Protein AF-A0A2V6YDY7-F1 (afdb_monomer_lite)

Sequence (60 aa):
MIGTQDLLIALALGAFFFGAKKLPELSRSLGRALVEFKKGLEDAPEPKPPAPASGKPEAK

Foldseek 3Di:
DCDPVVVVVVVVVVCVVCPPVRVVVVCVVVVVVVVVVVVCVVVPPDPDPPPPPPDDDDDD

pLDDT: mean 83.47, std 13.88, range [46.84, 96.69]

Radius of gyration: 26.19 Å; chains: 1; bounding box: 42×12×82 Å

Secondary structure (DSSP, 8-state):
---HHHHHHHHHHHHHHH-TTHHHHHHHHHHHHHHHHHHHHHSS----PPPP--------

Structure (mmCIF, N/CA/C/O backbone):
data_AF-A0A2V6YDY7-F1
#
_entry.id   AF-A0A2V6YDY7-F1
#
loop_
_atom_site.group_PDB
_atom_site.id
_atom_site.type_symbol
_atom_site.label_atom_id
_atom_site.label_alt_id
_atom_site.label_comp_id
_atom_site.label_asym_id
_atom_site.label_entity_id
_atom_site.label_seq_id
_atom_site.pdbx_PDB_ins_code
_atom_site.Cartn_x
_atom_site.Cartn_y
_atom_site.Cartn_z
_atom_site.occupancy
_atom_site.B_iso_or_equiv
_atom_site.auth_seq_id
_atom_site.auth_comp_id
_atom_site.auth_asym_id
_atom_site.auth_atom_id
_atom_site.pdbx_PDB_model_num
ATOM 1 N N . MET A 1 1 ? 23.832 -9.728 -5.326 1.00 69.19 1 MET A N 1
ATOM 2 C CA . MET A 1 1 ? 23.490 -8.497 -4.589 1.00 69.19 1 MET A CA 1
ATOM 3 C C . MET A 1 1 ? 22.215 -7.966 -5.208 1.00 69.19 1 MET A C 1
ATOM 5 O O . MET A 1 1 ? 22.309 -7.398 -6.282 1.00 69.19 1 MET A O 1
ATOM 9 N N . ILE A 1 2 ? 21.047 -8.241 -4.616 1.00 78.88 2 ILE A N 1
ATOM 10 C CA . ILE A 1 2 ? 19.799 -7.620 -5.083 1.00 78.88 2 ILE A CA 1
ATOM 11 C C . ILE A 1 2 ? 19.850 -6.175 -4.605 1.00 78.88 2 ILE A C 1
ATOM 13 O O . ILE A 1 2 ? 19.802 -5.914 -3.403 1.00 78.88 2 ILE A O 1
ATOM 17 N N . GLY A 1 3 ? 20.073 -5.263 -5.542 1.00 92.19 3 GLY A N 1
ATOM 18 C CA . GLY A 1 3 ? 20.181 -3.841 -5.254 1.00 92.19 3 GLY A CA 1
ATOM 19 C C . GLY A 1 3 ? 18.826 -3.148 -5.312 1.00 92.19 3 GLY A C 1
ATOM 20 O O . GLY A 1 3 ? 17.855 -3.670 -5.861 1.00 92.19 3 GLY A O 1
ATOM 21 N N . THR A 1 4 ? 18.778 -1.907 -4.828 1.00 95.00 4 THR A N 1
ATOM 22 C CA . THR A 1 4 ? 17.622 -1.012 -5.003 1.00 95.00 4 THR A CA 1
ATOM 23 C C . THR A 1 4 ? 17.189 -0.921 -6.471 1.00 95.00 4 THR A C 1
ATOM 25 O O . THR A 1 4 ? 16.002 -0.815 -6.763 1.00 95.00 4 THR A O 1
ATOM 28 N N . GLN A 1 5 ? 18.142 -1.018 -7.402 1.00 93.50 5 GLN A N 1
ATOM 29 C CA . GLN A 1 5 ? 17.884 -1.014 -8.839 1.00 93.50 5 GLN A CA 1
ATOM 30 C C . GLN A 1 5 ? 17.062 -2.225 -9.302 1.00 93.50 5 GLN A C 1
ATOM 32 O O . GLN A 1 5 ? 16.089 -2.044 -10.030 1.00 93.50 5 GLN A O 1
ATOM 37 N N . ASP A 1 6 ? 17.385 -3.434 -8.838 1.00 93.00 6 ASP A N 1
ATOM 38 C CA . ASP A 1 6 ? 16.632 -4.644 -9.191 1.00 93.00 6 ASP A CA 1
ATOM 39 C C . ASP A 1 6 ? 15.199 -4.583 -8.644 1.00 93.00 6 ASP A C 1
ATOM 41 O O . ASP A 1 6 ? 14.243 -4.945 -9.332 1.00 93.00 6 ASP A O 1
ATOM 45 N N . LEU A 1 7 ? 15.031 -4.048 -7.428 1.00 93.75 7 LEU A N 1
ATOM 46 C CA . LEU A 1 7 ? 13.716 -3.846 -6.818 1.00 93.75 7 LEU A CA 1
ATOM 47 C C . LEU A 1 7 ? 12.872 -2.820 -7.591 1.00 93.75 7 LEU A C 1
ATOM 49 O O . LEU A 1 7 ? 11.678 -3.036 -7.789 1.00 93.75 7 LEU A O 1
ATOM 53 N N . LEU A 1 8 ? 13.480 -1.725 -8.057 1.00 93.75 8 LEU A N 1
ATOM 54 C CA . LEU A 1 8 ? 12.800 -0.724 -8.885 1.00 93.75 8 LEU A CA 1
ATOM 55 C C . LEU A 1 8 ? 12.371 -1.297 -10.239 1.00 93.75 8 LEU A C 1
ATOM 57 O O . LEU A 1 8 ? 11.272 -0.996 -10.6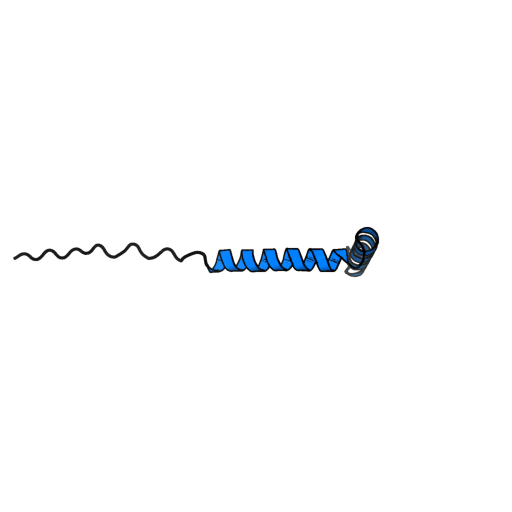99 1.00 93.75 8 LEU A O 1
ATOM 61 N N . ILE A 1 9 ? 13.194 -2.149 -10.855 1.00 94.81 9 ILE A N 1
ATOM 62 C CA . ILE A 1 9 ? 12.844 -2.835 -12.107 1.00 94.81 9 ILE A CA 1
ATOM 63 C C . ILE A 1 9 ? 11.670 -3.793 -11.877 1.00 94.81 9 ILE A C 1
ATOM 65 O O . ILE A 1 9 ? 10.707 -3.777 -12.644 1.00 94.81 9 ILE A O 1
ATOM 69 N N . ALA A 1 10 ? 11.698 -4.579 -10.799 1.00 93.50 10 ALA A N 1
ATOM 70 C CA . ALA A 1 10 ? 10.589 -5.461 -10.439 1.00 93.50 10 ALA A CA 1
ATOM 71 C C . ALA A 1 10 ? 9.293 -4.675 -10.167 1.00 93.50 10 ALA A C 1
ATOM 73 O O . ALA A 1 10 ? 8.223 -5.064 -10.638 1.00 93.50 10 ALA A O 1
ATOM 74 N N . LEU A 1 11 ? 9.388 -3.537 -9.470 1.00 92.50 11 LEU A N 1
ATOM 75 C CA . LEU A 1 11 ? 8.261 -2.636 -9.231 1.00 92.50 11 LEU A CA 1
ATOM 76 C C . LEU A 1 11 ? 7.710 -2.068 -10.544 1.00 92.50 11 LEU A C 1
ATOM 78 O O . LEU A 1 11 ? 6.497 -2.034 -10.723 1.00 92.50 11 LEU A O 1
ATOM 82 N N . ALA A 1 12 ? 8.581 -1.645 -11.463 1.00 93.38 12 ALA A N 1
ATOM 83 C CA . ALA A 1 12 ? 8.185 -1.111 -12.762 1.00 93.38 12 ALA A CA 1
ATOM 84 C C . ALA A 1 12 ? 7.482 -2.170 -13.624 1.00 93.38 12 ALA A C 1
ATOM 86 O O . ALA A 1 12 ? 6.443 -1.882 -14.215 1.00 93.38 12 ALA A O 1
ATOM 87 N N . LEU A 1 13 ? 7.989 -3.407 -13.645 1.00 94.69 13 LEU A N 1
ATOM 88 C CA . LEU A 1 13 ? 7.342 -4.525 -14.335 1.00 94.69 13 LEU A CA 1
ATOM 89 C C . LEU A 1 13 ? 5.985 -4.854 -13.710 1.00 94.69 13 LEU A C 1
ATOM 91 O O . LEU A 1 13 ? 4.991 -4.961 -14.425 1.00 94.69 13 LEU A O 1
ATOM 95 N N . GLY A 1 14 ? 5.907 -4.934 -12.380 1.00 93.38 14 GLY A N 1
ATOM 96 C CA . GLY A 1 14 ? 4.635 -5.087 -11.676 1.00 93.38 14 GLY A CA 1
ATOM 97 C C . GLY A 1 14 ? 3.659 -3.962 -12.031 1.00 93.38 14 GLY A C 1
ATOM 98 O O . GLY A 1 14 ? 2.529 -4.220 -12.431 1.00 93.38 14 GLY A O 1
ATOM 99 N N . ALA A 1 15 ? 4.102 -2.707 -11.983 1.00 92.12 15 ALA A N 1
ATOM 100 C CA . ALA A 1 15 ? 3.293 -1.551 -12.355 1.00 92.12 15 ALA A CA 1
ATOM 101 C C . ALA A 1 15 ? 2.833 -1.579 -13.817 1.00 92.12 15 ALA A C 1
ATOM 103 O O . ALA A 1 15 ? 1.742 -1.095 -14.107 1.00 92.12 15 ALA A O 1
ATOM 104 N N . PHE A 1 16 ? 3.623 -2.151 -14.725 1.00 93.69 16 PHE A N 1
ATOM 105 C CA . PHE A 1 16 ? 3.247 -2.331 -16.124 1.00 93.69 16 PHE A CA 1
ATOM 106 C C . PHE A 1 16 ? 2.130 -3.372 -16.287 1.00 93.69 16 PHE A C 1
ATOM 108 O O . PHE A 1 16 ? 1.136 -3.089 -16.950 1.00 93.69 16 PHE A O 1
ATOM 115 N N . PHE A 1 17 ? 2.240 -4.535 -15.633 1.00 93.38 17 PHE A N 1
ATOM 116 C CA . PHE A 1 17 ? 1.214 -5.586 -15.697 1.00 93.38 17 PHE A CA 1
ATOM 117 C C . PHE A 1 17 ? -0.074 -5.219 -14.951 1.00 93.38 17 PHE A C 1
ATOM 119 O O . PHE A 1 17 ? -1.172 -5.454 -15.450 1.00 93.38 17 PHE A O 1
ATOM 126 N N . PHE A 1 18 ? 0.046 -4.641 -13.755 1.00 90.50 18 PHE A N 1
ATOM 127 C CA . PHE A 1 18 ? -1.103 -4.251 -12.935 1.00 90.50 18 PHE A CA 1
ATOM 128 C C . PHE A 1 18 ? -1.684 -2.892 -13.357 1.00 90.50 18 PHE A C 1
ATOM 130 O O . PHE A 1 18 ? -2.866 -2.625 -13.149 1.00 90.50 18 PHE A O 1
ATOM 137 N N . GLY A 1 19 ? -0.881 -2.031 -13.976 1.00 87.25 19 GLY A N 1
ATOM 138 C CA . GLY A 1 19 ? -1.242 -0.669 -14.350 1.00 87.25 19 GLY A CA 1
ATOM 139 C C . GLY A 1 19 ? -1.065 0.336 -13.206 1.00 87.25 19 GLY A C 1
ATOM 140 O O . GLY A 1 19 ? -1.330 0.060 -12.032 1.00 87.25 19 GLY A O 1
ATOM 141 N N . ALA A 1 20 ? -0.698 1.570 -13.566 1.00 84.56 20 ALA A N 1
ATOM 142 C CA . ALA A 1 20 ? -0.429 2.659 -12.619 1.00 84.56 20 ALA A CA 1
ATOM 143 C C . ALA A 1 20 ? -1.628 3.042 -11.730 1.00 84.56 20 ALA A C 1
ATOM 145 O O . ALA A 1 20 ? -1.438 3.673 -10.697 1.00 84.56 20 ALA A O 1
ATOM 146 N N . LYS A 1 21 ? -2.860 2.666 -12.104 1.00 87.12 21 LYS A N 1
ATOM 147 C CA . LYS A 1 21 ? -4.066 2.903 -11.292 1.00 87.12 21 LYS A CA 1
ATOM 148 C C . LYS A 1 21 ? -4.322 1.817 -10.245 1.00 87.12 21 LYS A C 1
ATOM 150 O O . LYS A 1 21 ? -4.842 2.141 -9.182 1.00 87.12 21 LYS A O 1
ATOM 155 N N . LYS A 1 22 ? -3.944 0.559 -10.504 1.00 89.12 22 LYS A N 1
ATOM 156 C CA . LYS A 1 22 ? -4.236 -0.562 -9.595 1.00 89.12 22 LYS A CA 1
ATOM 157 C C . LYS A 1 22 ? -3.291 -0.617 -8.406 1.00 89.12 22 LYS A C 1
ATOM 159 O O . LYS A 1 22 ? -3.738 -0.914 -7.308 1.00 89.12 22 LYS A O 1
ATOM 164 N N . LEU A 1 23 ? -2.017 -0.271 -8.588 1.00 90.94 23 LEU A N 1
ATOM 165 C CA . LEU A 1 23 ? -1.056 -0.215 -7.480 1.00 90.94 23 LEU A CA 1
ATOM 166 C C . LEU A 1 23 ? -1.478 0.764 -6.362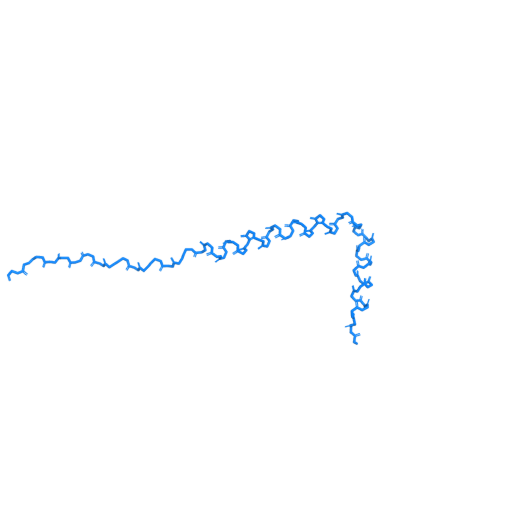 1.00 90.94 23 LEU A C 1
ATOM 168 O O . LEU A 1 23 ? -1.507 0.346 -5.204 1.00 90.94 23 LEU A O 1
ATOM 172 N N . PRO A 1 24 ? -1.862 2.024 -6.662 1.00 87.88 24 PRO A N 1
ATOM 173 C CA . PRO A 1 24 ? -2.383 2.953 -5.659 1.00 87.88 24 PRO A CA 1
ATOM 174 C C . PRO A 1 24 ? -3.714 2.511 -5.055 1.00 87.88 24 PRO A C 1
ATOM 176 O O . PRO A 1 24 ? -3.966 2.754 -3.883 1.00 87.88 24 PRO A O 1
ATOM 179 N N . GLU A 1 25 ? -4.589 1.889 -5.846 1.00 93.38 25 GLU A N 1
ATOM 180 C CA . GLU A 1 25 ? -5.886 1.401 -5.371 1.00 93.38 25 GLU A CA 1
ATOM 181 C C . GLU A 1 25 ? -5.700 0.276 -4.339 1.00 93.38 25 GLU A C 1
ATOM 183 O O . GLU A 1 25 ? -6.242 0.355 -3.235 1.00 93.38 25 GLU A O 1
ATOM 188 N N . LEU A 1 26 ? -4.840 -0.700 -4.656 1.00 91.69 26 LEU A N 1
ATOM 189 C CA . LEU A 1 26 ? -4.465 -1.799 -3.767 1.00 91.69 26 LEU A CA 1
ATOM 190 C C . LEU A 1 26 ? -3.743 -1.303 -2.513 1.00 91.69 26 LEU A C 1
ATOM 192 O O . LEU A 1 26 ? -4.070 -1.738 -1.413 1.00 91.69 26 LEU A O 1
ATOM 196 N N . SER A 1 27 ? -2.786 -0.377 -2.637 1.00 93.00 27 SER A N 1
ATOM 197 C CA . SER A 1 27 ? -2.077 0.156 -1.467 1.00 93.00 27 SER A CA 1
ATOM 198 C C . SER A 1 27 ? -3.014 0.922 -0.537 1.00 93.00 27 SER A C 1
ATOM 200 O O . SER A 1 27 ? -2.883 0.832 0.682 1.00 93.00 27 SER A O 1
ATOM 202 N N . ARG A 1 28 ? -4.010 1.623 -1.089 1.00 94.81 28 ARG A N 1
ATOM 203 C CA . ARG A 1 28 ? -5.012 2.351 -0.308 1.00 94.81 28 ARG A CA 1
ATOM 204 C C . ARG A 1 28 ? -5.934 1.397 0.447 1.00 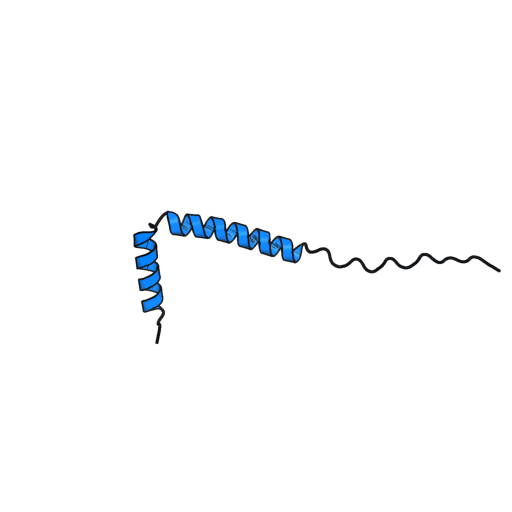94.81 28 ARG A C 1
ATOM 206 O O . ARG A 1 28 ? -6.181 1.638 1.626 1.00 94.81 28 ARG A O 1
ATOM 213 N N . SER A 1 29 ? -6.394 0.306 -0.173 1.00 95.25 29 SER A N 1
ATOM 214 C CA . SER A 1 29 ? -7.187 -0.716 0.528 1.00 95.25 29 SER A CA 1
ATOM 215 C C . SER A 1 29 ? -6.367 -1.467 1.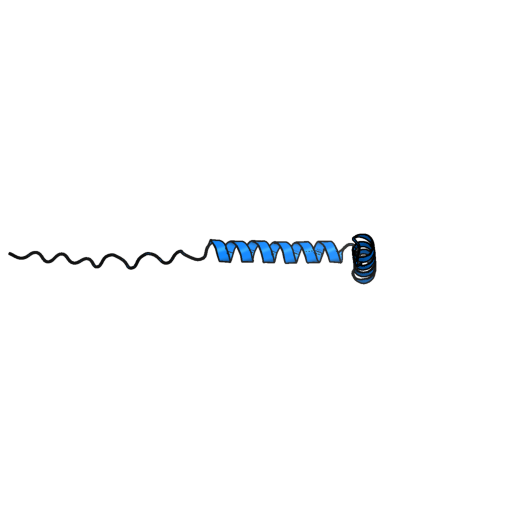577 1.00 95.25 29 SER A C 1
ATOM 217 O O . SER A 1 29 ? -6.841 -1.668 2.693 1.00 95.25 29 SER A O 1
ATOM 219 N N . LEU A 1 30 ? -5.118 -1.827 1.255 1.00 96.00 30 LEU A N 1
ATOM 220 C CA . LEU A 1 30 ? -4.220 -2.518 2.181 1.00 96.00 30 LEU A CA 1
ATOM 221 C C . LEU A 1 30 ? -3.869 -1.624 3.376 1.00 96.00 30 LEU A C 1
ATOM 223 O O . LEU A 1 30 ? -3.918 -2.065 4.517 1.00 96.00 30 LEU A O 1
ATOM 227 N N . GLY A 1 31 ? -3.581 -0.345 3.127 1.00 95.50 31 GLY A N 1
ATOM 228 C CA . GLY A 1 31 ? -3.294 0.638 4.167 1.00 95.50 31 GLY A CA 1
ATOM 229 C C . GLY A 1 31 ? -4.474 0.840 5.113 1.00 95.50 31 GLY A C 1
ATOM 230 O O . GLY A 1 31 ? -4.282 0.875 6.323 1.00 95.50 31 GLY A O 1
ATOM 231 N N . ARG A 1 32 ? -5.707 0.895 4.590 1.00 96.56 32 ARG A N 1
ATOM 232 C CA . ARG A 1 32 ? -6.917 0.928 5.428 1.00 96.56 32 ARG A CA 1
ATOM 233 C C . ARG A 1 32 ? -7.037 -0.322 6.299 1.00 96.56 32 ARG A C 1
ATOM 235 O O . ARG A 1 32 ? -7.261 -0.184 7.495 1.00 96.56 32 ARG A O 1
ATOM 242 N N . ALA A 1 33 ? -6.827 -1.509 5.728 1.00 96.56 33 ALA A N 1
ATOM 243 C CA . ALA A 1 33 ? -6.867 -2.762 6.480 1.00 96.56 33 ALA A CA 1
ATOM 244 C C . ALA A 1 33 ? -5.795 -2.814 7.582 1.00 96.56 33 ALA A C 1
ATOM 246 O O . ALA A 1 33 ? -6.095 -3.206 8.704 1.00 96.56 33 ALA A O 1
ATOM 247 N N . LEU A 1 34 ? -4.569 -2.366 7.294 1.00 96.69 34 LEU A N 1
ATOM 248 C CA . LEU A 1 34 ? -3.483 -2.294 8.276 1.00 96.69 34 LEU A CA 1
ATOM 249 C C . LEU A 1 34 ? -3.781 -1.302 9.408 1.00 96.69 34 LEU A C 1
ATOM 251 O O . LEU A 1 34 ? -3.451 -1.577 10.558 1.00 96.69 34 LEU A O 1
ATOM 255 N N . VAL A 1 35 ? -4.405 -0.162 9.097 1.00 95.69 35 VAL A N 1
ATOM 256 C CA . VAL A 1 35 ? -4.812 0.835 10.099 1.00 95.69 35 VAL A CA 1
ATOM 257 C C . VAL A 1 35 ? -5.874 0.266 11.036 1.00 95.69 35 VAL A C 1
ATOM 259 O O . VAL A 1 35 ? -5.702 0.342 12.250 1.00 95.69 35 VAL A O 1
ATOM 262 N N . GLU A 1 36 ? -6.934 -0.339 10.496 1.00 95.62 36 GLU A N 1
ATOM 263 C CA . GLU A 1 36 ? -7.978 -0.977 11.312 1.00 95.62 36 GLU A CA 1
ATOM 264 C C . GLU A 1 36 ? -7.423 -2.161 12.115 1.00 95.62 36 GLU A C 1
ATOM 266 O O . GLU A 1 36 ? -7.751 -2.326 13.286 1.00 95.62 36 GLU A O 1
ATOM 271 N N . PHE A 1 37 ? -6.516 -2.947 11.525 1.00 94.44 37 PHE A N 1
ATOM 272 C CA . PHE A 1 37 ? -5.829 -4.033 12.223 1.00 94.44 37 PHE A CA 1
ATOM 273 C C . PHE A 1 37 ? -5.017 -3.516 13.415 1.00 94.44 37 PHE A C 1
ATOM 275 O O . PHE A 1 37 ? -5.163 -4.029 14.521 1.00 94.44 37 PHE A O 1
ATOM 282 N N . LYS A 1 38 ? -4.210 -2.462 13.226 1.00 93.25 38 LYS A N 1
ATOM 283 C CA . LYS A 1 38 ? -3.435 -1.846 14.313 1.00 93.25 38 LYS A CA 1
ATOM 284 C C . LYS A 1 38 ? -4.346 -1.285 15.401 1.00 93.25 38 LYS A C 1
ATOM 286 O O . LYS A 1 38 ? -4.079 -1.509 16.576 1.00 93.25 38 LYS A O 1
ATOM 291 N N . LYS A 1 39 ? -5.445 -0.636 15.011 1.00 92.25 39 LYS A N 1
ATOM 292 C CA . LYS A 1 39 ? -6.448 -0.132 15.949 1.00 92.25 39 LYS A CA 1
ATOM 293 C C . LYS A 1 39 ? -7.058 -1.261 16.778 1.00 92.25 39 LYS A C 1
ATOM 295 O O . LYS A 1 39 ? -7.127 -1.127 17.986 1.00 92.25 39 LYS A O 1
ATOM 300 N N . GLY A 1 40 ? -7.427 -2.386 16.166 1.00 89.88 40 GLY A N 1
ATOM 301 C CA . GLY A 1 40 ? -7.954 -3.550 16.888 1.00 89.88 40 GLY A CA 1
ATOM 302 C C . GLY A 1 40 ? -6.947 -4.208 17.841 1.00 89.88 40 GLY A C 1
ATOM 303 O O . GLY A 1 40 ? -7.353 -4.778 18.850 1.00 89.88 40 GLY A O 1
ATOM 304 N N . LEU A 1 41 ? -5.644 -4.112 17.550 1.00 89.50 41 LEU A N 1
ATOM 305 C CA . LEU A 1 41 ? -4.590 -4.542 18.476 1.00 89.50 41 LEU A CA 1
ATOM 306 C C . LEU A 1 41 ? -4.420 -3.576 19.659 1.00 89.50 41 LEU A C 1
ATOM 308 O O . LEU A 1 41 ? -4.116 -4.025 20.759 1.00 89.50 41 LEU A O 1
ATOM 312 N N . GLU A 1 42 ? -4.603 -2.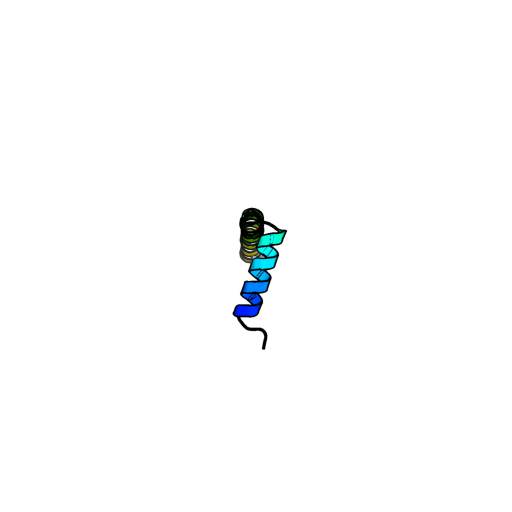272 19.439 1.00 86.88 42 GLU A N 1
ATOM 313 C CA . GLU A 1 42 ? -4.492 -1.229 20.471 1.00 86.88 42 GLU A CA 1
ATOM 314 C C . GLU A 1 42 ? -5.754 -1.125 21.348 1.00 86.88 42 GLU A C 1
ATOM 316 O O . GLU A 1 42 ? -5.639 -0.916 22.550 1.00 86.88 42 GLU A O 1
ATOM 321 N N . ASP A 1 43 ? -6.944 -1.339 20.774 1.00 78.06 43 ASP A N 1
ATOM 322 C CA . ASP A 1 43 ? -8.239 -1.402 21.478 1.00 78.06 43 ASP A CA 1
ATOM 323 C C . ASP A 1 43 ? -8.465 -2.747 22.191 1.00 78.06 43 ASP A C 1
ATOM 325 O O . ASP A 1 43 ? -9.539 -2.976 22.753 1.00 78.06 43 ASP A O 1
ATOM 329 N N . ALA A 1 44 ? -7.484 -3.661 22.174 1.00 70.94 44 ALA A N 1
ATOM 330 C CA . ALA A 1 44 ? -7.558 -4.899 22.934 1.00 70.94 44 ALA A CA 1
ATOM 331 C C . ALA A 1 44 ? -7.744 -4.535 24.417 1.00 70.94 44 ALA A C 1
ATOM 333 O O . ALA A 1 44 ? -6.825 -3.981 25.025 1.00 70.94 44 ALA A O 1
ATOM 334 N N . PRO A 1 45 ? -8.922 -4.803 25.014 1.00 65.69 45 PRO A N 1
ATOM 335 C CA . PRO A 1 45 ? -9.216 -4.312 26.341 1.00 65.69 45 PRO A CA 1
ATOM 336 C C . PRO A 1 45 ? -8.241 -4.971 27.297 1.00 65.69 45 PRO A C 1
ATOM 338 O O . PRO A 1 45 ? -8.310 -6.193 27.498 1.00 65.69 45 PRO A O 1
ATOM 341 N N . GLU A 1 46 ? -7.381 -4.145 27.895 1.00 67.75 46 GLU A N 1
ATOM 342 C CA . GLU A 1 46 ? -6.508 -4.518 28.998 1.00 67.75 46 GLU A CA 1
ATOM 343 C C . GLU A 1 46 ? -7.319 -5.429 29.924 1.00 67.75 46 GLU A C 1
ATOM 345 O O . GLU A 1 46 ? -8.508 -5.154 30.164 1.00 67.75 46 GLU A O 1
ATOM 350 N N . PRO A 1 47 ? -6.794 -6.590 30.341 1.00 67.31 47 PRO A N 1
ATOM 351 C CA . PRO A 1 47 ? -7.496 -7.442 31.274 1.00 67.31 47 PRO A CA 1
ATOM 352 C C . PRO A 1 47 ? -7.668 -6.676 32.596 1.00 67.31 47 PRO A C 1
ATOM 354 O O . PRO A 1 47 ? -6.828 -6.757 33.480 1.00 67.31 47 PRO A O 1
ATOM 357 N N . LYS A 1 48 ? -8.751 -5.888 32.686 1.00 66.19 48 LYS A N 1
ATOM 358 C CA . LYS A 1 48 ? -9.534 -5.494 33.856 1.00 66.19 48 LYS A CA 1
ATOM 359 C C . LYS A 1 48 ? -9.109 -6.393 35.007 1.00 66.19 48 LYS A C 1
ATOM 361 O O . LYS A 1 48 ? -9.392 -7.596 34.939 1.00 66.19 48 LYS A O 1
ATOM 366 N N . PRO A 1 49 ? -8.360 -5.839 35.983 1.00 72.00 49 PRO A N 1
ATOM 367 C CA . PRO A 1 49 ? -7.907 -6.598 37.128 1.00 72.00 49 PRO A CA 1
ATOM 368 C C . PRO A 1 49 ? -9.115 -7.333 37.702 1.00 72.00 49 PRO A C 1
ATOM 370 O O . PRO A 1 49 ? -10.202 -6.742 37.732 1.00 72.00 49 PRO A O 1
ATOM 373 N N . PRO A 1 50 ? -8.973 -8.606 38.110 1.00 68.25 50 PRO A N 1
ATOM 374 C CA . PRO A 1 50 ? -10.064 -9.305 38.767 1.00 68.25 50 PRO A CA 1
ATOM 375 C C . PRO A 1 50 ? -10.562 -8.402 39.896 1.00 68.25 50 PRO A C 1
ATOM 377 O O . PRO A 1 50 ? -9.770 -7.965 40.734 1.00 68.25 50 PRO A O 1
ATOM 380 N N . ALA A 1 51 ? -11.844 -8.029 39.833 1.00 65.69 51 ALA A N 1
ATOM 381 C CA . ALA A 1 51 ? -12.437 -7.085 40.767 1.00 65.69 51 ALA A CA 1
ATOM 382 C C . ALA A 1 51 ? -12.107 -7.533 42.201 1.00 65.69 51 ALA A C 1
ATOM 384 O O . ALA A 1 51 ? -12.235 -8.727 42.494 1.00 65.69 51 ALA A O 1
ATOM 385 N N . PRO A 1 52 ? -11.663 -6.623 43.088 1.00 61.56 52 PRO A N 1
ATOM 386 C CA . PRO A 1 52 ? -11.348 -6.992 44.455 1.00 61.56 52 PRO A CA 1
ATOM 387 C C . PRO A 1 52 ? -12.614 -7.575 45.075 1.00 61.56 52 PRO A C 1
ATOM 389 O O . PRO A 1 52 ? -13.658 -6.920 45.100 1.00 61.56 52 PRO A O 1
ATOM 392 N N . ALA A 1 53 ? -12.529 -8.834 45.509 1.00 63.84 53 ALA A N 1
ATOM 393 C CA . ALA A 1 53 ? -13.605 -9.515 46.201 1.00 63.84 53 ALA A CA 1
ATOM 394 C C . ALA A 1 53 ? -14.078 -8.616 47.348 1.00 63.84 53 ALA A C 1
ATOM 396 O O . ALA A 1 53 ? -13.343 -8.355 48.302 1.00 63.84 53 ALA A O 1
ATOM 397 N N . SER A 1 54 ? -15.296 -8.092 47.208 1.00 63.53 54 SER A N 1
ATOM 398 C CA . SER A 1 54 ? -15.969 -7.325 48.243 1.00 63.53 54 SER A CA 1
ATOM 399 C C . SER A 1 54 ? -16.276 -8.284 49.390 1.00 63.53 54 SER A C 1
ATOM 401 O O . SER A 1 54 ? -17.284 -8.981 49.394 1.00 63.53 54 SER A O 1
ATOM 403 N N . GLY A 1 55 ? -15.338 -8.378 50.326 1.00 55.62 55 GLY A N 1
ATOM 404 C CA . GLY A 1 55 ? -15.493 -9.065 51.594 1.00 55.62 55 GLY A CA 1
ATOM 405 C C . GLY A 1 55 ? -15.482 -8.031 52.703 1.00 55.62 55 GLY A C 1
ATOM 406 O O . GLY A 1 55 ? -14.450 -7.809 53.327 1.00 55.62 55 GLY A O 1
ATOM 407 N N . LYS A 1 56 ? -16.625 -7.391 52.957 1.00 62.94 56 LYS A N 1
ATOM 408 C CA . LYS A 1 56 ? -16.942 -6.999 54.330 1.00 62.94 56 LYS A CA 1
ATOM 409 C C . LYS A 1 56 ? -17.482 -8.247 55.027 1.00 62.94 56 LYS A C 1
ATOM 411 O O . LYS A 1 56 ? -18.543 -8.722 54.632 1.00 62.94 56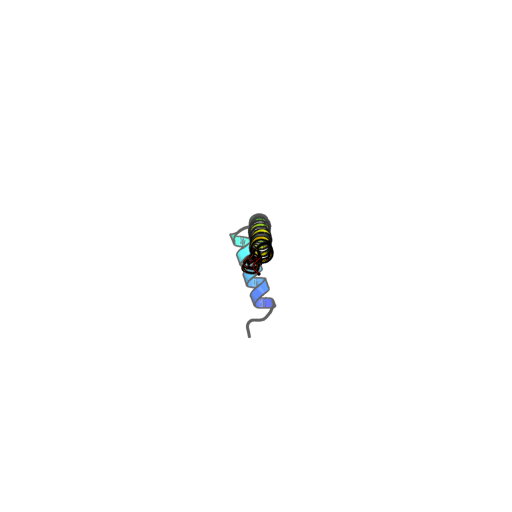 LYS A O 1
ATOM 416 N N . PRO A 1 57 ? -16.831 -8.733 56.086 1.00 57.41 57 PRO A N 1
ATOM 417 C CA . PRO A 1 57 ? -17.549 -9.284 57.208 1.00 57.41 57 PRO A CA 1
ATOM 418 C C . PRO A 1 57 ? -17.479 -8.252 58.329 1.00 57.41 57 PRO A C 1
ATOM 420 O O . PRO A 1 57 ? -16.466 -8.082 59.002 1.00 57.41 57 PRO A O 1
ATOM 423 N N . GLU A 1 58 ? -18.585 -7.537 58.496 1.00 58.81 58 GLU A N 1
ATOM 424 C CA . GLU A 1 58 ? -19.014 -7.122 59.825 1.00 58.81 58 GLU A CA 1
ATOM 425 C C . GLU A 1 58 ? -19.124 -8.373 60.714 1.00 58.81 58 GLU A C 1
ATOM 427 O O . GLU A 1 58 ? -19.748 -9.348 60.298 1.00 58.81 58 GLU A O 1
ATOM 432 N N . ALA A 1 59 ? -18.496 -8.328 61.895 1.00 60.47 59 ALA A N 1
ATOM 433 C CA . ALA A 1 59 ? -18.686 -9.140 63.113 1.00 60.47 59 ALA A CA 1
ATOM 434 C C . ALA A 1 59 ? -17.313 -9.247 63.805 1.00 60.47 59 ALA A C 1
ATOM 436 O O . ALA A 1 59 ? -16.342 -9.624 63.161 1.00 60.47 59 ALA A O 1
ATOM 437 N N . LYS A 1 60 ? -17.112 -8.971 65.089 1.00 46.84 60 LYS A N 1
ATOM 438 C CA . LYS A 1 60 ? -17.975 -8.730 66.244 1.00 46.84 60 LYS A CA 1
ATOM 439 C C . LYS A 1 60 ? -17.083 -8.120 67.330 1.00 46.84 60 LYS A C 1
ATOM 441 O O . LYS A 1 60 ? -15.881 -8.472 67.333 1.00 46.84 60 LYS A O 1
#